Protein AF-A0A6N9T3Q0-F1 (afdb_monomer_lite)

Foldseek 3Di:
DPDQQPLQLWQADPPPGIGSALVSLLPPPVDDLVRSLVSLVVSLVSLVVVPDVPDDCVSSVVRNVRSVVSNVCSVVVND

Sequence (79 aa):
MQTPLPPATHYKHPQLGTYSSADELLADDRLSETQKQIAIEAWRIQLEHGMSEEADPAPFKAAVKSLKGAADRLAAGQH

Secondary structure (DSSP, 8-state):
--PPPPGGGSEEETTTEEESSHHHHHT-TTS-HHHHHHHHHHHHHHHHHH--TTS-HHHHHHHHHHHHHHHHHHHTT--

Structure (mmCIF, N/CA/C/O backbone):
data_AF-A0A6N9T3Q0-F1
#
_entry.id   AF-A0A6N9T3Q0-F1
#
loop_
_atom_site.group_PDB
_atom_site.id
_atom_site.type_symbol
_atom_site.label_atom_id
_atom_site.label_alt_id
_atom_site.label_comp_id
_atom_site.label_asym_id
_atom_site.label_entity_id
_atom_site.label_seq_id
_atom_site.pdbx_PDB_ins_code
_atom_site.Cartn_x
_atom_site.Cartn_y
_atom_site.Cartn_z
_atom_site.occupancy
_atom_site.B_iso_or_equiv
_atom_site.auth_seq_id
_atom_site.auth_comp_id
_atom_site.auth_asym_id
_atom_site.auth_atom_id
_atom_site.pdbx_PDB_model_num
ATOM 1 N N . MET A 1 1 ? -9.179 0.959 -20.938 1.00 38.81 1 MET A N 1
ATOM 2 C CA . MET A 1 1 ? -8.337 -0.254 -20.963 1.00 38.81 1 MET A CA 1
ATOM 3 C C . MET A 1 1 ? -7.210 -0.036 -19.962 1.00 38.81 1 MET A C 1
ATOM 5 O O . MET A 1 1 ? -6.304 0.728 -20.264 1.00 38.81 1 MET A O 1
ATOM 9 N N . GLN A 1 2 ? -7.305 -0.574 -18.744 1.00 46.91 2 GLN A N 1
ATOM 10 C CA . GLN A 1 2 ? -6.196 -0.515 -17.786 1.00 46.91 2 GLN A CA 1
ATOM 11 C C . GLN A 1 2 ? -5.269 -1.679 -18.137 1.00 46.91 2 GLN A C 1
ATOM 13 O O . GLN A 1 2 ? -5.666 -2.834 -18.014 1.00 46.91 2 GLN A O 1
ATOM 18 N N . THR A 1 3 ? -4.096 -1.386 -18.699 1.00 54.28 3 THR A N 1
ATOM 19 C CA . THR A 1 3 ? -3.098 -2.416 -19.004 1.00 54.28 3 THR A CA 1
ATOM 20 C C . THR A 1 3 ? -2.743 -3.120 -17.694 1.00 54.28 3 THR A C 1
ATOM 22 O O . THR A 1 3 ? -2.411 -2.420 -16.732 1.00 54.28 3 THR A O 1
ATOM 25 N N . PRO A 1 4 ? -2.848 -4.458 -17.609 1.00 61.22 4 PRO A N 1
ATOM 26 C CA . PRO A 1 4 ? -2.470 -5.172 -16.401 1.00 61.22 4 PRO A CA 1
ATOM 27 C C . PRO A 1 4 ? -1.006 -4.867 -16.096 1.00 61.22 4 PRO A C 1
ATOM 29 O O . PRO A 1 4 ? -0.142 -4.940 -16.973 1.00 61.22 4 PRO A O 1
ATOM 32 N N . LEU A 1 5 ? -0.754 -4.455 -14.858 1.00 67.75 5 LEU A N 1
ATOM 33 C CA . LEU A 1 5 ? 0.592 -4.206 -14.380 1.00 67.75 5 LEU A CA 1
ATOM 34 C C . LEU A 1 5 ? 1.400 -5.520 -14.441 1.00 67.75 5 LEU A C 1
ATOM 36 O O . LEU A 1 5 ? 0.840 -6.598 -14.227 1.00 67.75 5 LEU A O 1
ATOM 40 N N . PRO A 1 6 ? 2.702 -5.475 -14.775 1.00 72.06 6 PRO A N 1
ATOM 41 C CA . PRO A 1 6 ? 3.512 -6.684 -14.843 1.00 72.06 6 PRO A CA 1
ATOM 42 C C . PRO A 1 6 ? 3.601 -7.341 -13.456 1.00 72.06 6 PRO A C 1
ATOM 44 O O . PRO A 1 6 ? 3.657 -6.633 -12.449 1.00 72.06 6 PRO A O 1
ATOM 47 N N . PRO A 1 7 ? 3.720 -8.676 -13.363 1.00 75.50 7 PRO A N 1
ATOM 48 C CA . PRO A 1 7 ? 3.737 -9.388 -12.081 1.00 75.50 7 PRO A CA 1
ATOM 49 C C . PRO A 1 7 ? 4.891 -8.972 -11.155 1.00 75.50 7 PRO A C 1
ATOM 51 O O . PRO A 1 7 ? 4.796 -9.145 -9.943 1.00 75.50 7 PRO A O 1
ATOM 54 N N . ALA A 1 8 ? 5.960 -8.389 -11.710 1.00 73.75 8 ALA A N 1
ATOM 55 C CA . ALA A 1 8 ? 7.063 -7.787 -10.958 1.00 73.75 8 ALA A CA 1
ATOM 56 C C . ALA A 1 8 ? 6.641 -6.567 -10.118 1.00 73.75 8 ALA A C 1
ATOM 58 O O . ALA A 1 8 ? 7.312 -6.221 -9.152 1.00 73.75 8 ALA A O 1
ATOM 59 N N . THR A 1 9 ? 5.525 -5.929 -10.473 1.00 80.38 9 THR A N 1
ATOM 60 C CA . THR A 1 9 ? 4.971 -4.792 -9.734 1.00 80.38 9 THR A CA 1
ATOM 61 C C . THR A 1 9 ? 3.900 -5.194 -8.724 1.00 80.38 9 THR A C 1
ATOM 63 O O . THR A 1 9 ? 3.440 -4.328 -7.991 1.00 80.38 9 THR A O 1
ATOM 66 N N . HIS A 1 10 ? 3.512 -6.473 -8.644 1.00 87.00 10 HIS A N 1
ATOM 67 C CA . HIS A 1 10 ? 2.563 -6.951 -7.636 1.00 87.00 10 HIS A CA 1
ATOM 68 C C . HIS A 1 10 ? 3.199 -6.952 -6.242 1.00 87.00 10 HIS A C 1
ATOM 70 O O . HIS A 1 10 ? 4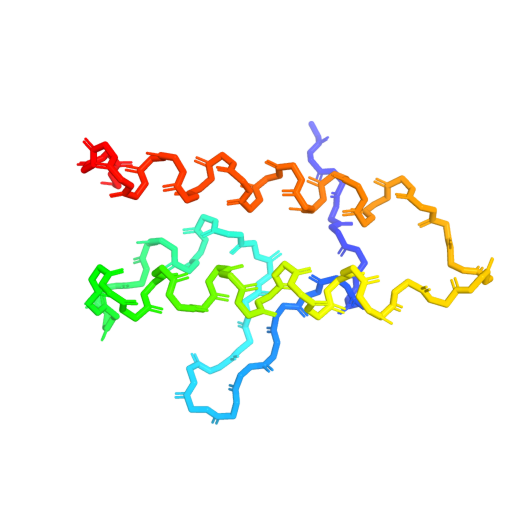.381 -7.275 -6.079 1.00 87.00 10 HIS A O 1
ATOM 76 N N . TYR A 1 11 ? 2.399 -6.645 -5.225 1.00 86.69 11 TYR A N 1
ATOM 77 C CA . TYR A 1 11 ? 2.839 -6.762 -3.843 1.00 86.69 11 TYR A CA 1
ATOM 78 C C . TYR A 1 11 ? 2.765 -8.207 -3.408 1.00 86.69 11 TYR A C 1
ATOM 80 O O . TYR A 1 11 ? 1.727 -8.841 -3.577 1.00 86.69 11 TYR A O 1
ATOM 88 N N . LYS A 1 12 ? 3.827 -8.725 -2.801 1.00 85.69 12 LYS A N 1
ATOM 89 C CA . LYS A 1 12 ? 3.809 -10.051 -2.188 1.00 85.69 12 LYS A CA 1
ATOM 90 C C . LYS A 1 12 ? 4.191 -9.903 -0.731 1.00 85.69 12 LYS A C 1
ATOM 92 O O . LYS A 1 12 ? 5.356 -9.679 -0.424 1.00 85.69 12 LYS A O 1
ATOM 97 N N . HIS A 1 13 ? 3.217 -10.058 0.157 1.00 81.75 13 HIS A N 1
ATOM 98 C CA . HIS A 1 13 ? 3.456 -10.043 1.590 1.00 81.75 13 HIS A CA 1
ATOM 99 C C . HIS A 1 13 ? 3.209 -11.433 2.187 1.00 81.75 13 HIS A C 1
ATOM 101 O O . HIS A 1 13 ? 2.126 -11.992 1.995 1.00 81.75 13 HIS A O 1
ATOM 107 N N . PRO A 1 14 ? 4.151 -11.990 2.968 1.00 77.56 14 PRO A N 1
ATOM 108 C CA . PRO A 1 14 ? 4.046 -13.355 3.488 1.00 77.56 14 PRO A CA 1
ATOM 109 C C . PRO A 1 14 ? 2.808 -13.577 4.366 1.00 77.56 14 PRO A C 1
ATOM 111 O O . PRO A 1 14 ? 2.278 -14.681 4.407 1.00 77.56 14 PRO A O 1
ATOM 114 N N . GLN A 1 15 ? 2.332 -12.531 5.046 1.00 80.50 15 GLN A N 1
ATOM 115 C CA . GLN A 1 15 ? 1.170 -12.612 5.937 1.00 80.50 15 GLN A CA 1
ATOM 116 C C . GLN A 1 15 ? -0.122 -12.043 5.338 1.00 80.50 15 GLN A C 1
ATOM 118 O O . GLN A 1 15 ? -1.195 -12.418 5.791 1.00 80.50 15 GLN A O 1
ATOM 123 N N . LEU A 1 16 ? -0.036 -11.135 4.354 1.00 81.06 16 LEU A N 1
ATOM 124 C CA . LEU A 1 16 ? -1.224 -10.455 3.810 1.00 81.06 16 LEU A CA 1
ATOM 125 C C . LEU A 1 16 ? -1.666 -11.037 2.462 1.00 81.06 16 LEU A C 1
ATOM 127 O O . LEU A 1 16 ? -2.775 -10.758 2.023 1.00 81.06 16 LEU A O 1
ATOM 131 N N . GLY A 1 17 ? -0.823 -11.845 1.813 1.00 86.00 17 GLY A N 1
ATOM 132 C CA . GLY A 1 17 ? -1.084 -12.407 0.493 1.00 86.00 17 GLY A CA 1
ATOM 133 C C . GLY A 1 17 ? -0.422 -11.615 -0.632 1.00 86.00 17 GLY A C 1
ATOM 134 O O . GLY A 1 17 ? 0.545 -10.879 -0.427 1.00 86.00 17 GLY A O 1
ATOM 135 N N . THR A 1 18 ? -0.914 -11.824 -1.851 1.00 88.94 18 THR A N 1
ATOM 136 C CA . THR A 1 18 ? -0.441 -11.115 -3.045 1.00 88.94 18 THR A CA 1
ATOM 137 C C . THR A 1 18 ? -1.508 -10.134 -3.489 1.00 88.94 18 THR A C 1
ATOM 139 O O . THR A 1 18 ? -2.651 -10.552 -3.631 1.00 88.94 18 THR A O 1
ATOM 142 N N . TYR A 1 19 ? -1.120 -8.885 -3.738 1.00 89.31 19 TYR A N 1
ATOM 143 C CA . TYR A 1 19 ? -2.020 -7.854 -4.243 1.00 89.31 19 TYR A CA 1
ATOM 144 C C . TYR A 1 19 ? -1.586 -7.397 -5.624 1.00 89.31 19 TYR A C 1
ATOM 146 O O . TYR A 1 19 ? -0.418 -7.063 -5.852 1.00 89.31 19 TYR A O 1
ATOM 154 N N . SER A 1 20 ? -2.544 -7.364 -6.546 1.00 85.62 20 SER A N 1
ATOM 155 C CA . SER A 1 20 ? -2.291 -6.954 -7.934 1.00 85.62 20 SER A CA 1
ATOM 156 C C . SER A 1 20 ? -2.489 -5.450 -8.140 1.00 85.62 20 SER A C 1
ATOM 158 O O . SER A 1 20 ? -2.046 -4.888 -9.141 1.00 85.62 20 SER A O 1
ATOM 160 N N . SER A 1 21 ? -3.165 -4.770 -7.210 1.00 85.88 21 SER A N 1
ATOM 161 C CA . SER A 1 21 ? -3.393 -3.320 -7.238 1.00 85.88 21 SER A CA 1
ATOM 162 C C . SER A 1 21 ? -3.566 -2.742 -5.834 1.00 85.88 21 SER A C 1
ATOM 164 O O . SER A 1 21 ? -3.984 -3.439 -4.915 1.00 85.88 21 SER A O 1
ATOM 166 N N . ALA A 1 22 ? -3.274 -1.448 -5.675 1.00 87.25 22 ALA A N 1
ATOM 167 C CA . ALA A 1 22 ? -3.467 -0.745 -4.405 1.00 87.25 22 ALA A CA 1
ATOM 168 C C . ALA A 1 22 ? -4.942 -0.726 -3.966 1.00 87.25 22 ALA A C 1
ATOM 170 O O . ALA A 1 22 ? -5.228 -0.794 -2.780 1.00 87.25 22 ALA A O 1
ATOM 171 N N . ASP A 1 23 ? -5.864 -0.678 -4.929 1.00 86.12 23 ASP A N 1
ATOM 172 C CA . ASP A 1 23 ? -7.312 -0.713 -4.695 1.00 86.12 23 ASP A CA 1
ATOM 173 C C . ASP A 1 23 ? -7.761 -2.035 -4.049 1.00 86.12 23 ASP A C 1
ATOM 175 O O . ASP A 1 23 ? -8.514 -2.027 -3.087 1.00 86.12 23 ASP A O 1
ATOM 179 N N . GLU A 1 24 ? -7.200 -3.166 -4.492 1.00 88.69 24 GLU A N 1
ATOM 180 C CA . GLU A 1 24 ? -7.474 -4.495 -3.922 1.00 88.69 24 GLU A CA 1
ATOM 181 C C . GLU A 1 24 ? -7.036 -4.582 -2.453 1.00 88.69 24 GLU A C 1
ATOM 183 O O . GLU A 1 24 ? -7.720 -5.172 -1.623 1.00 88.69 24 GLU A O 1
ATOM 188 N N . LEU A 1 25 ? -5.914 -3.941 -2.122 1.00 88.00 25 LEU A N 1
ATOM 189 C CA . LEU A 1 25 ? -5.406 -3.836 -0.757 1.00 88.00 25 LEU A CA 1
ATOM 190 C C . LEU A 1 25 ? -6.257 -2.888 0.100 1.00 88.00 25 LEU A C 1
ATOM 192 O O . LEU A 1 25 ? -6.493 -3.167 1.275 1.00 88.00 25 LEU A O 1
ATOM 196 N N . LEU A 1 26 ? -6.740 -1.781 -0.473 1.00 88.00 26 LEU A N 1
ATOM 197 C CA . LEU A 1 26 ? -7.647 -0.858 0.214 1.00 88.00 26 LEU A CA 1
ATOM 198 C C . LEU A 1 26 ? -9.028 -1.473 0.464 1.00 88.00 26 LEU A C 1
ATOM 200 O O . LEU A 1 26 ? -9.599 -1.248 1.529 1.00 88.00 26 LEU A O 1
ATOM 204 N N . ALA A 1 27 ? -9.530 -2.282 -0.466 1.00 88.44 27 ALA A N 1
ATOM 205 C CA . ALA A 1 27 ? -10.797 -2.996 -0.345 1.00 88.44 27 ALA A CA 1
ATOM 206 C C . ALA A 1 27 ? -10.725 -4.210 0.603 1.00 88.44 27 ALA A C 1
ATOM 208 O O . ALA A 1 27 ? -11.749 -4.833 0.880 1.00 88.44 27 ALA A O 1
ATOM 209 N N . ASP A 1 28 ? -9.539 -4.572 1.110 1.00 88.19 28 ASP A N 1
ATOM 210 C CA . ASP A 1 28 ? -9.392 -5.705 2.022 1.00 88.19 28 ASP A CA 1
ATOM 211 C C . ASP A 1 28 ? -9.876 -5.346 3.437 1.00 88.19 28 ASP A C 1
ATOM 213 O O . ASP A 1 28 ? -9.179 -4.695 4.219 1.00 88.19 28 ASP A O 1
ATOM 217 N N . ASP A 1 29 ? -11.087 -5.784 3.777 1.00 87.38 29 ASP A N 1
ATOM 218 C CA . ASP A 1 29 ? -11.714 -5.579 5.092 1.00 87.38 29 ASP A CA 1
ATOM 219 C C . ASP A 1 29 ? -10.988 -6.315 6.236 1.00 87.38 29 ASP A C 1
ATOM 221 O O . ASP A 1 29 ? -11.196 -6.022 7.411 1.00 87.38 29 ASP A O 1
ATOM 225 N N . ARG A 1 30 ? -10.093 -7.264 5.920 1.00 89.44 30 ARG A N 1
ATOM 226 C CA . ARG A 1 30 ? -9.289 -7.969 6.932 1.00 89.44 30 ARG A CA 1
ATOM 227 C C . ARG A 1 30 ? -8.149 -7.100 7.458 1.00 89.44 30 ARG A C 1
ATOM 229 O O . ARG A 1 30 ? -7.574 -7.432 8.494 1.00 89.44 30 ARG A O 1
ATOM 236 N N . LEU A 1 31 ? -7.795 -6.033 6.738 1.00 88.19 31 LEU A N 1
ATOM 237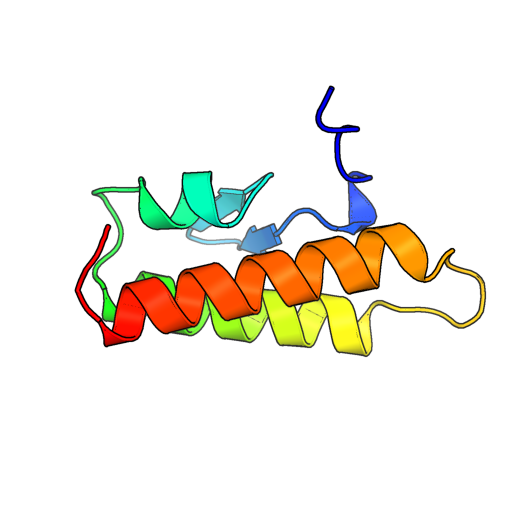 C CA . LEU A 1 31 ? -6.719 -5.120 7.101 1.00 88.19 31 LEU A CA 1
ATOM 238 C C . LEU A 1 31 ? -7.280 -3.875 7.784 1.00 88.19 31 LEU A C 1
ATOM 240 O O . LEU A 1 31 ? -8.127 -3.168 7.239 1.00 88.19 31 LEU A O 1
ATOM 244 N N . SER A 1 32 ? -6.733 -3.540 8.948 1.00 89.44 32 SER A N 1
ATOM 245 C CA . SER A 1 32 ? -6.949 -2.224 9.549 1.00 89.44 32 SER A CA 1
ATOM 246 C C . SER A 1 32 ? -6.325 -1.124 8.686 1.00 89.44 32 SER A C 1
ATOM 248 O O . SER A 1 32 ? -5.357 -1.363 7.962 1.00 89.44 32 SER A O 1
ATOM 250 N N . GLU A 1 33 ? -6.808 0.111 8.819 1.00 88.81 33 GLU A N 1
ATOM 251 C CA . GLU A 1 33 ? -6.274 1.274 8.091 1.00 88.81 33 GLU A CA 1
ATOM 252 C C . GLU A 1 33 ? -4.751 1.407 8.249 1.00 88.81 33 GLU A C 1
ATOM 254 O O . GLU A 1 33 ? -4.031 1.573 7.268 1.00 88.81 33 GLU A O 1
ATOM 259 N N . THR A 1 34 ? -4.228 1.206 9.462 1.00 88.56 34 THR A N 1
ATOM 260 C CA . THR A 1 34 ? -2.781 1.206 9.722 1.00 88.56 34 THR A CA 1
ATOM 261 C C . THR A 1 34 ? -2.045 0.097 8.964 1.00 88.56 34 THR A C 1
ATOM 263 O O . THR A 1 34 ? -0.959 0.327 8.437 1.00 88.56 34 THR A O 1
ATOM 266 N N . GLN A 1 35 ? -2.622 -1.105 8.861 1.00 90.25 35 GLN A N 1
ATOM 267 C CA . GLN A 1 35 ? -2.017 -2.203 8.098 1.00 90.25 35 GLN A CA 1
ATOM 268 C C . GLN A 1 35 ? -2.017 -1.896 6.602 1.00 90.25 35 GLN A C 1
ATOM 270 O O . GLN A 1 35 ? -1.019 -2.155 5.932 1.00 90.25 35 GLN A O 1
ATOM 275 N N . LYS A 1 36 ? -3.097 -1.290 6.093 1.00 90.56 36 LYS A N 1
ATOM 276 C CA . LYS A 1 36 ? -3.178 -0.810 4.711 1.00 90.56 36 LYS A CA 1
ATOM 277 C C . LYS A 1 36 ? -2.109 0.255 4.442 1.00 90.56 36 LYS A C 1
ATOM 279 O O . LYS A 1 36 ? -1.413 0.164 3.435 1.00 90.56 36 LYS A O 1
ATOM 284 N N . GLN A 1 37 ? -1.897 1.200 5.365 1.00 89.81 37 GLN A N 1
ATOM 285 C CA . GLN A 1 37 ? -0.860 2.234 5.236 1.00 89.81 37 GLN A CA 1
ATOM 286 C C . GLN A 1 37 ? 0.540 1.621 5.179 1.00 89.81 37 GLN A C 1
ATOM 288 O O . GLN A 1 37 ? 1.291 1.899 4.245 1.00 89.81 37 GLN A O 1
ATOM 293 N N . ILE A 1 38 ? 0.865 0.743 6.134 1.00 90.25 38 ILE A N 1
ATOM 294 C CA . ILE A 1 38 ? 2.162 0.055 6.189 1.00 90.25 38 ILE A CA 1
ATOM 295 C C . ILE A 1 38 ? 2.391 -0.759 4.913 1.00 90.25 38 ILE A C 1
ATOM 297 O O . ILE A 1 38 ? 3.477 -0.727 4.343 1.00 90.25 38 ILE A O 1
ATOM 301 N N . ALA A 1 39 ? 1.370 -1.474 4.438 1.00 90.44 39 ALA A N 1
ATOM 302 C CA . ALA A 1 39 ? 1.481 -2.309 3.254 1.00 90.44 39 ALA A CA 1
ATOM 303 C C . ALA A 1 39 ? 1.652 -1.486 1.964 1.00 90.44 39 ALA A C 1
ATOM 305 O O . ALA A 1 39 ? 2.468 -1.853 1.121 1.00 90.44 39 ALA A O 1
ATOM 306 N N . ILE A 1 40 ? 0.956 -0.351 1.823 1.00 91.19 40 ILE A N 1
ATOM 307 C CA . ILE A 1 40 ? 1.146 0.575 0.694 1.00 91.19 40 ILE A CA 1
ATOM 308 C C . ILE A 1 40 ? 2.558 1.167 0.701 1.00 91.19 40 ILE A C 1
ATOM 310 O O . ILE A 1 40 ? 3.198 1.242 -0.350 1.00 91.19 40 ILE A O 1
ATOM 314 N N . GLU A 1 41 ? 3.058 1.574 1.867 1.00 90.69 41 GLU A N 1
ATOM 315 C CA . GLU A 1 41 ? 4.403 2.135 1.997 1.00 90.69 41 GLU A CA 1
ATOM 316 C C . GLU A 1 41 ? 5.484 1.088 1.703 1.00 90.69 41 GLU A C 1
ATOM 318 O O . GLU A 1 41 ? 6.375 1.331 0.887 1.00 90.69 41 GLU A O 1
ATOM 323 N N . ALA A 1 42 ? 5.363 -0.110 2.277 1.00 89.44 42 ALA A N 1
ATOM 324 C CA . ALA A 1 42 ? 6.276 -1.219 2.023 1.00 89.44 42 ALA A CA 1
ATOM 325 C C . ALA A 1 42 ? 6.284 -1.630 0.544 1.00 89.44 42 ALA A C 1
ATOM 327 O O . ALA A 1 42 ? 7.351 -1.846 -0.033 1.00 89.44 42 ALA A O 1
ATOM 328 N N . TRP A 1 43 ? 5.115 -1.680 -0.101 1.00 90.69 43 TRP A N 1
ATOM 329 C CA . TRP A 1 43 ? 5.017 -1.951 -1.53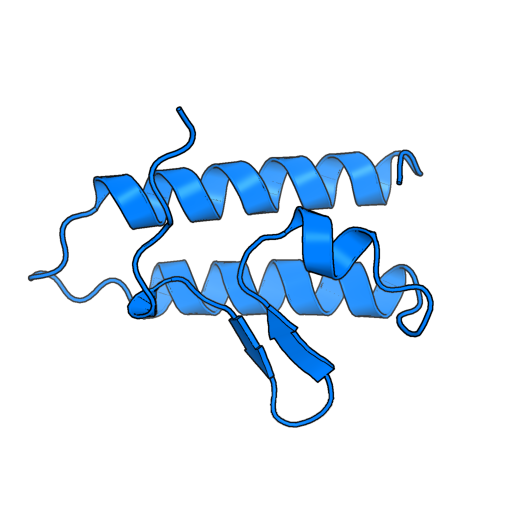3 1.00 90.69 43 TRP A CA 1
ATOM 330 C C . TRP A 1 43 ? 5.714 -0.869 -2.352 1.00 90.69 43 TRP A C 1
ATOM 332 O O . TRP A 1 43 ? 6.486 -1.170 -3.261 1.00 90.69 43 TRP A O 1
ATOM 342 N N . ARG A 1 44 ? 5.503 0.401 -2.011 1.00 88.69 44 ARG A N 1
ATOM 343 C CA . ARG A 1 44 ? 6.165 1.509 -2.694 1.00 88.69 44 ARG A CA 1
ATOM 344 C C . ARG A 1 44 ? 7.689 1.392 -2.592 1.00 88.69 44 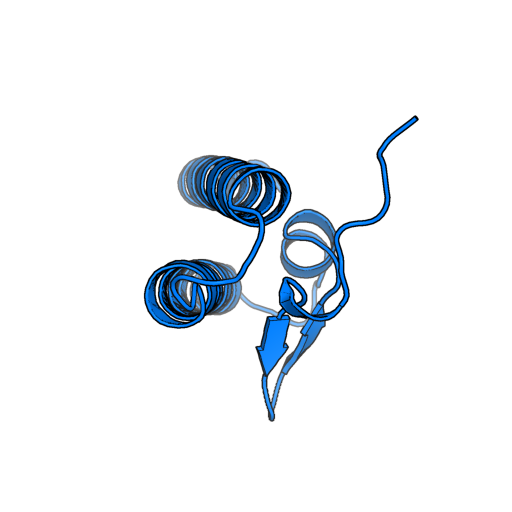ARG A C 1
ATOM 346 O O . ARG A 1 44 ? 8.356 1.469 -3.619 1.00 88.69 44 ARG A O 1
ATOM 353 N N . ILE A 1 45 ? 8.219 1.132 -1.397 1.00 87.38 45 ILE A N 1
ATOM 354 C CA . ILE A 1 45 ? 9.654 0.908 -1.172 1.00 87.38 45 ILE A CA 1
ATOM 355 C C . ILE A 1 45 ? 10.138 -0.292 -1.997 1.00 87.38 45 ILE A C 1
ATOM 357 O O . ILE A 1 45 ? 11.163 -0.198 -2.663 1.00 87.38 45 ILE A O 1
ATOM 361 N N . GLN A 1 46 ? 9.384 -1.395 -2.033 1.00 85.44 46 GLN A N 1
ATOM 362 C CA . GLN A 1 46 ? 9.715 -2.558 -2.862 1.00 85.44 46 GLN A CA 1
ATOM 363 C C . GLN A 1 46 ? 9.817 -2.192 -4.349 1.00 85.44 46 GLN A C 1
ATOM 365 O O . GLN A 1 46 ? 10.719 -2.673 -5.025 1.00 85.44 46 GLN A O 1
ATOM 370 N N . LEU A 1 47 ? 8.921 -1.352 -4.873 1.00 85.44 47 LEU A N 1
ATOM 371 C CA . LEU A 1 47 ? 8.978 -0.915 -6.270 1.00 85.44 47 LEU A CA 1
ATOM 372 C C . LEU A 1 47 ? 10.133 0.056 -6.524 1.00 85.44 47 LEU A C 1
ATOM 374 O O . LEU A 1 47 ? 10.793 -0.063 -7.549 1.00 85.44 47 LEU A O 1
ATOM 378 N N . GLU A 1 48 ? 10.394 0.986 -5.603 1.00 82.81 48 GLU A N 1
ATOM 379 C CA . GLU A 1 48 ? 11.501 1.944 -5.716 1.00 82.81 48 GLU A CA 1
ATOM 380 C C . GLU A 1 48 ? 12.869 1.244 -5.635 1.00 82.81 48 GLU A C 1
ATOM 382 O O . GLU A 1 48 ? 13.773 1.590 -6.389 1.00 82.81 48 GLU A O 1
ATOM 387 N N . HIS A 1 49 ? 13.012 0.220 -4.787 1.00 80.25 49 HIS A N 1
ATOM 388 C CA . HIS A 1 49 ? 14.242 -0.572 -4.659 1.00 80.25 49 HIS A CA 1
ATOM 389 C C . HIS A 1 49 ? 14.347 -1.722 -5.672 1.00 80.25 49 HIS A C 1
ATOM 391 O O . HIS A 1 49 ? 15.449 -2.149 -6.007 1.00 80.25 49 HIS A O 1
ATOM 397 N N . GLY A 1 50 ? 13.215 -2.253 -6.134 1.00 69.19 50 GLY A N 1
ATOM 398 C CA . GLY A 1 50 ? 13.132 -3.361 -7.088 1.00 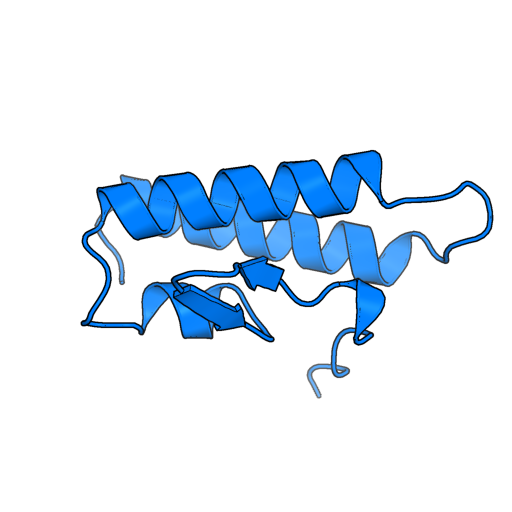69.19 50 GLY A CA 1
ATOM 399 C C . GLY A 1 50 ? 13.233 -2.935 -8.552 1.00 69.19 50 GLY A C 1
ATOM 400 O O . GLY A 1 50 ? 13.302 -3.798 -9.426 1.00 69.19 50 GLY A O 1
ATOM 401 N N . MET A 1 51 ? 13.256 -1.628 -8.838 1.00 66.56 51 MET A N 1
ATOM 402 C CA . MET A 1 51 ? 13.636 -1.097 -10.148 1.00 66.56 51 MET A CA 1
ATOM 403 C C . MET A 1 51 ? 15.125 -1.370 -10.394 1.00 66.56 51 MET A C 1
ATOM 405 O O . MET A 1 51 ? 15.985 -0.542 -10.105 1.00 66.56 51 MET A O 1
ATOM 409 N N . SER A 1 52 ? 15.441 -2.548 -10.931 1.00 59.28 52 SER A N 1
ATOM 410 C CA . SER A 1 52 ? 16.739 -2.789 -11.564 1.00 59.28 52 SER A CA 1
ATOM 411 C C . SER A 1 52 ? 16.885 -1.890 -12.799 1.00 59.28 52 SER A C 1
ATOM 413 O O . SER A 1 52 ? 15.894 -1.620 -13.478 1.00 59.28 52 SER A O 1
ATOM 415 N N . GLU A 1 53 ? 18.111 -1.456 -13.114 1.00 57.41 53 GLU A N 1
ATOM 416 C CA . GLU A 1 53 ? 18.432 -0.568 -14.254 1.00 57.41 53 GLU A CA 1
ATOM 417 C C . GLU A 1 53 ? 17.895 -1.058 -15.615 1.00 57.41 53 GLU A C 1
ATOM 419 O O . GLU A 1 53 ? 17.719 -0.260 -16.532 1.00 57.41 53 GLU A O 1
ATOM 424 N N . GLU A 1 54 ? 17.586 -2.351 -15.741 1.00 57.38 54 GLU A N 1
ATOM 425 C CA . GLU A 1 54 ? 17.091 -2.998 -16.964 1.00 57.38 54 GLU A CA 1
ATOM 426 C C . GLU A 1 54 ? 15.553 -3.044 -17.082 1.00 57.38 54 GLU A C 1
ATOM 428 O O . GLU A 1 54 ? 15.021 -3.450 -18.117 1.00 57.38 54 GLU A O 1
ATOM 433 N N . ALA A 1 55 ? 14.811 -2.658 -16.039 1.00 63.88 55 ALA A N 1
ATOM 434 C CA . ALA A 1 55 ? 13.352 -2.711 -16.040 1.00 63.88 55 ALA A CA 1
ATOM 435 C C . ALA A 1 55 ? 12.739 -1.453 -16.675 1.00 63.88 55 ALA A C 1
ATOM 437 O O . ALA A 1 55 ? 13.105 -0.328 -16.328 1.00 63.88 55 ALA A O 1
ATOM 438 N N . ASP A 1 56 ? 11.749 -1.632 -17.560 1.00 69.62 56 ASP A N 1
ATOM 439 C CA . ASP A 1 56 ? 10.999 -0.503 -18.118 1.00 69.62 56 ASP A CA 1
ATOM 440 C C . ASP A 1 56 ? 10.364 0.309 -16.974 1.00 69.62 56 ASP A C 1
ATOM 442 O O . ASP A 1 56 ? 9.583 -0.237 -16.185 1.00 69.62 56 ASP A O 1
ATOM 446 N N . PRO A 1 57 ? 10.682 1.607 -16.839 1.00 74.88 57 PRO A N 1
ATOM 447 C CA . PRO A 1 57 ? 10.285 2.368 -15.669 1.00 74.88 57 PRO A CA 1
ATOM 448 C C . PRO A 1 57 ? 8.825 2.825 -15.714 1.00 74.88 57 PRO A C 1
ATOM 450 O O . PRO A 1 57 ? 8.308 3.290 -14.696 1.00 74.88 57 PRO A O 1
ATOM 453 N N . ALA A 1 58 ? 8.149 2.749 -16.865 1.00 81.31 58 ALA A N 1
ATOM 454 C CA . ALA A 1 58 ? 6.786 3.242 -17.017 1.00 81.31 58 ALA A CA 1
ATOM 455 C C . ALA A 1 58 ? 5.764 2.486 -16.142 1.00 81.31 58 ALA A C 1
ATOM 457 O O . ALA A 1 58 ? 5.044 3.159 -15.393 1.00 81.31 58 ALA A O 1
ATOM 458 N N . PRO A 1 59 ? 5.692 1.136 -16.147 1.00 78.19 59 PRO A N 1
ATOM 459 C CA . PRO A 1 59 ? 4.757 0.404 -15.294 1.00 78.19 59 PRO A CA 1
ATOM 460 C C . PRO A 1 59 ? 5.055 0.582 -13.800 1.00 78.19 59 PRO A C 1
ATOM 462 O O . PRO A 1 59 ? 4.124 0.716 -13.008 1.00 78.19 59 PRO A O 1
ATOM 465 N N . PHE A 1 60 ? 6.327 0.671 -13.406 1.00 80.62 60 PHE A N 1
ATOM 466 C CA . PHE A 1 60 ? 6.713 0.909 -12.010 1.00 80.62 60 PHE A CA 1
ATOM 467 C C . PHE A 1 60 ? 6.319 2.313 -11.547 1.00 80.62 60 PHE A C 1
ATOM 469 O O . PHE A 1 60 ? 5.700 2.462 -10.496 1.00 80.62 60 PHE A O 1
ATOM 476 N N . LYS A 1 61 ? 6.581 3.350 -12.353 1.00 82.44 61 LYS A N 1
ATOM 477 C CA . LYS A 1 61 ? 6.132 4.721 -12.056 1.00 82.44 61 LYS A CA 1
ATOM 478 C C . LYS A 1 61 ? 4.610 4.815 -11.971 1.00 82.44 61 LYS A C 1
ATOM 480 O O . LYS A 1 61 ? 4.096 5.515 -11.100 1.00 82.44 61 LYS A O 1
ATOM 485 N N . ALA A 1 62 ? 3.886 4.115 -12.847 1.00 84.94 62 ALA A N 1
ATOM 486 C CA . ALA A 1 62 ? 2.428 4.052 -12.796 1.00 84.94 62 ALA A CA 1
ATOM 487 C C . ALA A 1 62 ? 1.935 3.387 -11.500 1.00 84.94 62 ALA A C 1
ATOM 489 O O . ALA A 1 62 ? 1.064 3.941 -10.827 1.00 84.94 62 ALA A O 1
ATOM 490 N N . ALA A 1 63 ? 2.537 2.261 -11.107 1.00 85.00 63 ALA A N 1
ATOM 491 C CA . ALA A 1 63 ? 2.226 1.564 -9.862 1.00 85.00 63 ALA A CA 1
ATOM 492 C C . ALA A 1 63 ? 2.529 2.430 -8.624 1.00 85.00 63 ALA A C 1
ATOM 494 O O . ALA A 1 63 ? 1.655 2.614 -7.780 1.00 85.00 63 ALA A O 1
ATOM 495 N N . VAL A 1 64 ? 3.703 3.070 -8.559 1.00 86.75 64 VAL A N 1
ATOM 496 C CA . VAL A 1 64 ? 4.072 4.006 -7.478 1.00 86.75 64 VAL A CA 1
ATOM 497 C C . VAL A 1 64 ? 3.095 5.181 -7.396 1.00 86.75 64 VAL A C 1
ATOM 499 O O . VAL A 1 64 ? 2.658 5.555 -6.306 1.00 86.75 64 VAL A O 1
ATOM 502 N N . LYS A 1 65 ? 2.693 5.756 -8.538 1.00 87.38 65 LYS A N 1
ATOM 503 C CA . LYS A 1 65 ? 1.692 6.833 -8.573 1.00 87.38 65 LYS A CA 1
ATOM 504 C C . LYS A 1 65 ? 0.336 6.357 -8.047 1.00 87.38 65 LYS A C 1
ATOM 506 O O . LYS A 1 65 ? -0.305 7.088 -7.295 1.00 87.38 65 LYS A O 1
ATOM 511 N N . SER A 1 66 ? -0.080 5.144 -8.412 1.00 86.88 66 SER A N 1
ATOM 512 C CA . SER A 1 66 ? -1.311 4.532 -7.905 1.00 86.88 66 SER A CA 1
ATOM 513 C C . SER A 1 66 ? -1.255 4.325 -6.390 1.00 86.88 66 SER A C 1
ATOM 515 O O . SER A 1 66 ? -2.211 4.665 -5.699 1.00 86.88 66 SER A O 1
ATOM 517 N N . LEU A 1 67 ? -0.129 3.834 -5.864 1.00 89.31 67 LEU A N 1
ATOM 518 C CA . LEU A 1 67 ? 0.086 3.635 -4.428 1.00 89.31 67 LEU A CA 1
ATOM 519 C C . LEU A 1 67 ? 0.046 4.949 -3.655 1.00 89.31 67 LEU A C 1
ATOM 521 O O . LEU A 1 67 ? -0.584 5.028 -2.606 1.00 89.31 67 LEU A O 1
ATOM 525 N N . LYS A 1 68 ? 0.650 6.010 -4.198 1.00 89.12 68 LYS A N 1
ATOM 526 C CA . LYS A 1 68 ? 0.583 7.340 -3.585 1.00 89.12 68 LYS A CA 1
ATOM 527 C C . LYS A 1 68 ? -0.856 7.862 -3.514 1.00 89.12 68 LYS A C 1
ATOM 529 O O . LYS A 1 68 ? -1.241 8.423 -2.497 1.00 89.12 68 LYS A O 1
ATOM 534 N N . GLY A 1 69 ? -1.650 7.652 -4.566 1.00 89.75 69 GLY A N 1
ATOM 535 C CA . GLY A 1 69 ? -3.073 8.002 -4.565 1.00 89.75 69 GLY A CA 1
ATOM 536 C C . GLY A 1 69 ? -3.889 7.186 -3.559 1.00 89.75 69 GLY A C 1
ATOM 537 O O . GLY A 1 69 ? -4.758 7.734 -2.892 1.00 89.75 69 GLY A O 1
ATOM 538 N N . ALA A 1 70 ? -3.582 5.896 -3.409 1.00 89.19 70 ALA A N 1
ATOM 539 C CA . ALA A 1 70 ? -4.207 5.035 -2.409 1.00 89.19 70 ALA A CA 1
ATOM 540 C C . ALA A 1 70 ? -3.853 5.459 -0.972 1.00 89.19 70 ALA A C 1
ATOM 542 O O . ALA A 1 70 ? -4.733 5.526 -0.122 1.00 89.19 70 ALA A O 1
ATOM 543 N N . ALA A 1 71 ? -2.593 5.817 -0.708 1.00 88.69 71 ALA A N 1
ATOM 544 C CA . ALA A 1 71 ? -2.168 6.346 0.588 1.00 88.69 71 ALA A CA 1
ATOM 545 C C . ALA A 1 71 ? -2.852 7.679 0.935 1.00 88.69 71 ALA A C 1
ATOM 547 O O . ALA A 1 71 ? -3.226 7.888 2.084 1.00 88.69 71 ALA A O 1
ATOM 548 N N . ASP A 1 72 ? -3.031 8.566 -0.049 1.00 88.81 72 ASP A N 1
ATOM 549 C CA . ASP A 1 72 ? -3.715 9.854 0.128 1.00 88.81 72 ASP A CA 1
ATOM 550 C C . ASP A 1 72 ? -5.196 9.662 0.481 1.00 88.81 72 ASP A C 1
ATOM 552 O O . ASP A 1 72 ? -5.677 10.191 1.481 1.00 88.81 72 ASP A O 1
ATOM 556 N N . ARG A 1 73 ? -5.882 8.781 -0.257 1.00 87.00 73 ARG A N 1
ATOM 557 C CA . ARG A 1 73 ? -7.228 8.305 0.084 1.00 87.00 73 ARG A CA 1
ATOM 558 C C . ARG A 1 73 ? -7.284 7.722 1.498 1.00 87.00 73 ARG A C 1
ATOM 560 O O . ARG A 1 73 ? -8.247 7.964 2.223 1.00 87.00 73 ARG A O 1
ATOM 567 N N . LEU A 1 74 ? -6.228 7.008 1.905 1.00 86.69 74 LEU A N 1
ATOM 568 C CA . LEU A 1 74 ? -6.066 6.397 3.233 1.00 86.69 74 LEU A CA 1
ATOM 569 C C . LEU A 1 74 ? -5.952 7.402 4.350 1.00 86.69 74 LEU A C 1
ATOM 571 O O . LEU A 1 74 ? -6.705 7.319 5.314 1.00 86.69 74 LEU A O 1
ATOM 575 N N . ALA A 1 75 ? -5.142 8.428 4.154 1.00 84.75 75 ALA A N 1
ATOM 576 C CA . ALA A 1 75 ? -5.091 9.555 5.066 1.00 84.75 75 ALA A CA 1
ATOM 577 C C . ALA A 1 75 ? -6.409 10.356 5.105 1.00 84.75 75 ALA A C 1
ATOM 579 O O . ALA A 1 7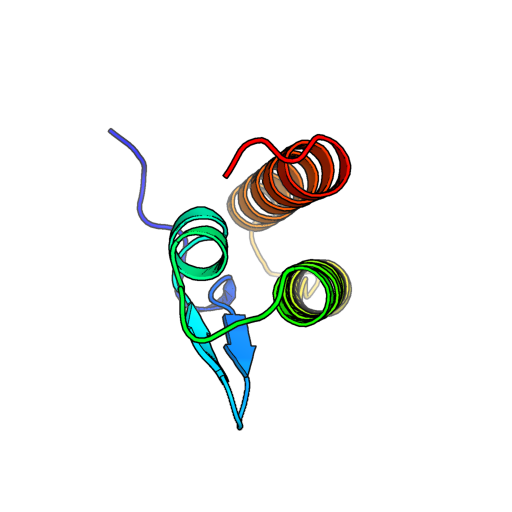5 ? -6.757 10.900 6.150 1.00 84.75 75 ALA A O 1
ATOM 580 N N . ALA A 1 76 ? -7.143 10.425 3.991 1.00 85.62 76 ALA A N 1
ATOM 581 C CA . ALA A 1 76 ? -8.407 11.155 3.885 1.00 85.62 76 ALA A CA 1
ATOM 582 C C . ALA A 1 76 ? -9.643 10.371 4.374 1.00 85.62 76 ALA A C 1
ATOM 584 O O . ALA A 1 76 ? -10.740 10.930 4.386 1.00 85.62 76 ALA A O 1
ATOM 585 N N . GLY A 1 77 ? -9.501 9.090 4.736 1.00 79.75 77 GLY A N 1
ATOM 586 C CA . GLY A 1 77 ? -10.631 8.225 5.101 1.00 79.75 77 GLY A CA 1
ATOM 587 C C . GLY A 1 77 ? -11.589 7.906 3.941 1.00 79.75 77 GLY A C 1
ATOM 588 O O . GLY A 1 77 ? -12.742 7.562 4.181 1.00 79.75 77 GLY A O 1
ATOM 589 N N . GLN A 1 78 ? -11.141 8.035 2.686 1.00 69.31 78 GLN A N 1
ATOM 590 C CA . GLN A 1 78 ? -11.930 7.720 1.488 1.00 69.31 78 GLN A CA 1
ATOM 591 C C . GLN A 1 78 ? -11.543 6.336 0.926 1.00 69.31 78 GLN A C 1
ATOM 593 O O . GLN A 1 78 ? -10.695 6.265 0.037 1.00 69.31 78 GLN A O 1
ATOM 598 N N . HIS A 1 79 ? -12.150 5.260 1.445 1.00 63.75 79 HIS A N 1
ATOM 599 C CA . HIS A 1 79 ? -11.916 3.850 1.055 1.00 63.75 79 HIS A CA 1
ATOM 600 C C . HIS A 1 79 ? -13.187 3.218 0.547 1.00 63.75 79 HIS A C 1
ATOM 602 O O . HIS A 1 79 ? -14.198 3.332 1.275 1.00 63.75 79 HIS A O 1
#

Organism: NCBI:txid2696469

Radius of gyration: 12.16 Å; chains: 1; bounding box: 30×24×31 Å

pLDDT: mean 81.27, std 11.13, range [38.81, 91.19]